Protein AF-A0A8B3LNL1-F1 (afdb_monomer_lite)

Radius of gyration: 15.03 Å; chains: 1; bounding box: 32×18×49 Å

Sequence (58 aa):
MTNTLKISLKPNEKIYINGAVIRVDRKVTVELMNDVQFLLESHVIQADDASTPLKQLY

pLDDT: mean 77.98, std 16.88, range [42.38, 95.38]

Structure (mmCIF, N/CA/C/O backbone):
data_AF-A0A8B3LNL1-F1
#
_entry.id   AF-A0A8B3LNL1-F1
#
loop_
_atom_site.group_PDB
_atom_site.id
_atom_site.type_symbol
_atom_site.label_atom_id
_atom_site.label_alt_id
_atom_site.label_comp_id
_atom_site.label_asym_id
_atom_site.label_entity_id
_atom_site.label_seq_id
_atom_site.pdbx_PDB_ins_code
_atom_site.Cartn_x
_atom_site.Cartn_y
_atom_site.Cartn_z
_atom_site.occupancy
_atom_site.B_iso_or_equiv
_atom_site.auth_seq_id
_atom_site.auth_comp_id
_atom_site.auth_asym_id
_atom_site.auth_atom_id
_atom_site.pdbx_PDB_model_num
ATOM 1 N N . MET A 1 1 ? 10.162 -4.010 23.626 1.00 43.12 1 MET A N 1
ATOM 2 C CA . MET A 1 1 ? 9.064 -3.322 22.919 1.00 43.12 1 MET A CA 1
ATOM 3 C C . MET A 1 1 ? 9.363 -3.435 21.439 1.00 43.12 1 MET A C 1
ATOM 5 O O . MET A 1 1 ? 10.291 -2.789 20.974 1.00 43.12 1 MET A O 1
ATOM 9 N N . THR A 1 2 ? 8.697 -4.349 20.741 1.00 53.41 2 THR A N 1
ATOM 10 C CA . THR A 1 2 ? 8.902 -4.562 19.304 1.00 53.41 2 THR A CA 1
ATOM 11 C C . THR A 1 2 ? 8.232 -3.397 18.588 1.00 53.41 2 THR A C 1
ATOM 13 O O . THR A 1 2 ? 7.023 -3.228 18.706 1.00 53.41 2 THR A O 1
ATOM 16 N N . ASN A 1 3 ? 9.014 -2.521 17.962 1.00 61.06 3 ASN A N 1
ATOM 17 C CA . ASN A 1 3 ? 8.480 -1.362 17.258 1.00 61.06 3 ASN A CA 1
ATOM 18 C C . ASN A 1 3 ? 7.838 -1.860 15.956 1.00 61.06 3 ASN A C 1
ATOM 20 O O . ASN A 1 3 ? 8.532 -2.069 14.966 1.00 61.06 3 ASN A O 1
ATOM 24 N N . THR A 1 4 ? 6.539 -2.151 15.984 1.00 71.62 4 THR A N 1
ATOM 25 C CA . THR A 1 4 ? 5.795 -2.617 14.814 1.00 71.62 4 THR A CA 1
ATOM 26 C C . THR A 1 4 ? 5.757 -1.513 13.762 1.00 71.62 4 THR A C 1
ATOM 28 O O . THR A 1 4 ? 5.333 -0.385 14.034 1.00 71.62 4 THR A O 1
ATOM 31 N N . LEU A 1 5 ? 6.201 -1.823 12.544 1.00 86.25 5 LEU A N 1
ATOM 32 C CA . LEU A 1 5 ? 6.212 -0.854 11.457 1.00 86.25 5 LEU A CA 1
ATOM 33 C C . LEU A 1 5 ? 4.779 -0.609 10.970 1.00 86.25 5 LEU A C 1
ATOM 35 O O . LEU A 1 5 ? 4.099 -1.530 10.516 1.00 86.25 5 LEU A O 1
ATOM 39 N N . LYS A 1 6 ? 4.330 0.646 11.053 1.00 89.75 6 LYS A N 1
ATOM 40 C CA . LYS A 1 6 ? 3.005 1.077 10.594 1.00 89.75 6 LYS A CA 1
ATOM 41 C C . LYS A 1 6 ? 3.127 1.860 9.299 1.00 89.75 6 LYS A C 1
ATOM 43 O O . LYS A 1 6 ? 3.794 2.891 9.248 1.00 89.75 6 LYS A O 1
ATOM 48 N N . ILE A 1 7 ? 2.438 1.392 8.267 1.00 89.81 7 ILE A N 1
ATOM 49 C CA . ILE A 1 7 ? 2.437 1.984 6.932 1.00 89.81 7 ILE A CA 1
ATOM 50 C C . ILE A 1 7 ? 1.033 2.492 6.642 1.00 89.81 7 ILE A C 1
ATOM 52 O O . ILE A 1 7 ? 0.057 1.761 6.779 1.00 89.81 7 ILE A O 1
ATOM 56 N N . SER A 1 8 ? 0.921 3.754 6.239 1.00 92.31 8 SER A N 1
ATOM 57 C CA . SER A 1 8 ? -0.353 4.322 5.798 1.00 92.31 8 SER A CA 1
ATOM 58 C C . SER A 1 8 ? -0.424 4.309 4.279 1.00 92.31 8 SER A C 1
ATOM 60 O O . SER A 1 8 ? 0.448 4.879 3.632 1.00 92.31 8 SER A O 1
ATOM 62 N N . LEU A 1 9 ? -1.476 3.699 3.740 1.00 92.56 9 LEU A N 1
ATOM 63 C CA . LEU A 1 9 ? -1.743 3.604 2.309 1.00 92.56 9 LEU A CA 1
ATOM 64 C C . LEU A 1 9 ? -2.948 4.475 1.954 1.00 92.56 9 LEU A C 1
ATOM 66 O O . LEU A 1 9 ? -3.942 4.518 2.686 1.00 92.56 9 LEU A O 1
ATOM 70 N N . LYS A 1 10 ? -2.859 5.188 0.836 1.00 93.38 10 LYS A N 1
ATOM 71 C CA . LYS A 1 10 ? -3.952 5.94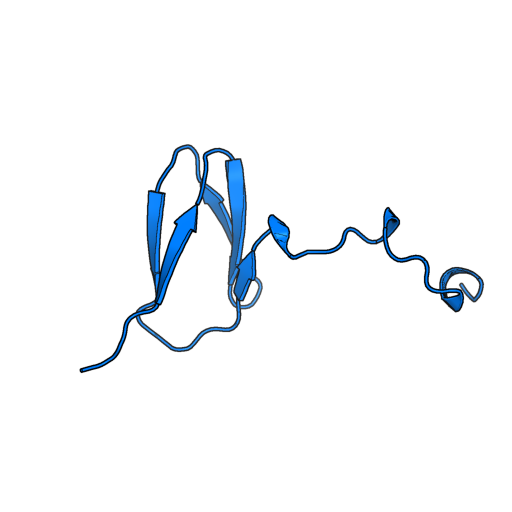8 0.227 1.00 93.38 10 LYS A CA 1
ATOM 72 C C . LYS A 1 10 ? -4.846 5.019 -0.608 1.00 93.38 10 LYS A C 1
ATOM 74 O O . LYS A 1 10 ? -4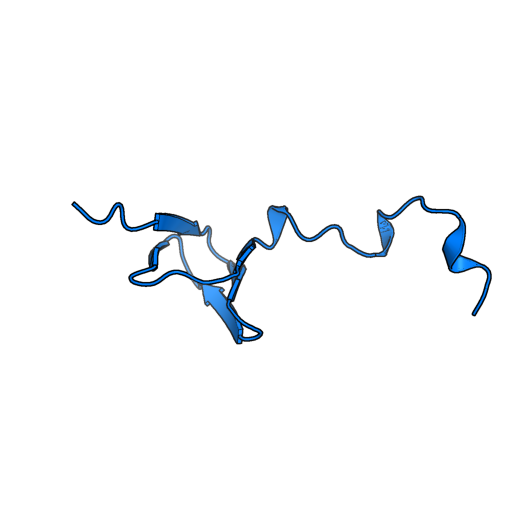.414 3.937 -0.995 1.00 93.38 10 LYS A O 1
ATOM 79 N N . PRO A 1 11 ? -6.089 5.430 -0.921 1.00 93.25 11 PRO A N 1
ATOM 80 C CA . PRO A 1 11 ? -6.944 4.673 -1.832 1.00 93.25 11 PRO A CA 1
ATOM 81 C C . PRO A 1 11 ? -6.224 4.354 -3.148 1.00 93.25 11 PRO A C 1
ATOM 83 O O . PRO A 1 11 ? -5.575 5.229 -3.719 1.00 93.25 11 PRO A O 1
ATOM 86 N N .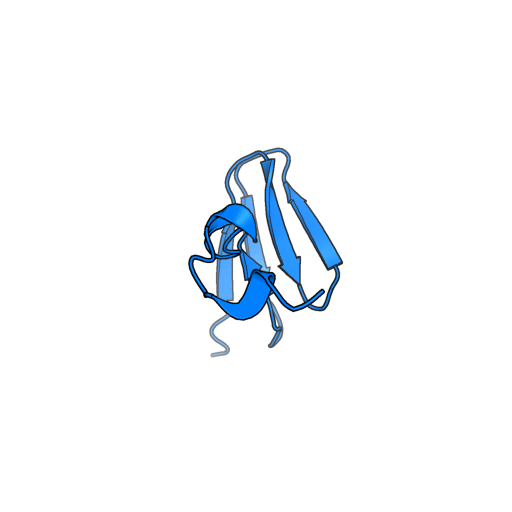 ASN A 1 12 ? -6.385 3.124 -3.635 1.00 90.88 12 ASN A N 1
ATOM 87 C CA . ASN A 1 12 ? -5.759 2.569 -4.839 1.00 90.88 12 ASN A CA 1
ATOM 88 C C . ASN A 1 12 ? -4.233 2.396 -4.799 1.00 90.88 12 ASN A C 1
ATOM 90 O O . ASN A 1 12 ? -3.679 1.894 -5.779 1.00 90.88 12 ASN A O 1
ATOM 94 N N . GLU A 1 13 ? -3.576 2.742 -3.692 1.00 91.69 13 GLU A N 1
ATOM 95 C CA . GLU A 1 13 ? -2.139 2.548 -3.520 1.00 91.69 13 GLU A CA 1
ATOM 96 C C . GLU A 1 13 ? -1.810 1.062 -3.357 1.00 91.69 13 GLU A C 1
ATOM 98 O O . GLU A 1 13 ? -2.571 0.295 -2.745 1.00 91.69 13 GLU A O 1
ATOM 103 N N . LYS A 1 14 ? -0.673 0.656 -3.928 1.00 90.69 14 LYS A N 1
ATOM 104 C CA . LYS A 1 14 ? -0.152 -0.701 -3.787 1.00 90.69 14 LYS A CA 1
ATOM 105 C C . LYS A 1 14 ? 1.021 -0.777 -2.819 1.00 90.69 14 LYS A C 1
ATOM 107 O O . LYS A 1 14 ? 1.912 0.072 -2.806 1.00 90.69 14 LYS A O 1
ATOM 112 N N . ILE A 1 15 ? 1.057 -1.877 -2.079 1.00 91.31 15 ILE A N 1
ATOM 113 C CA . ILE A 1 15 ? 2.233 -2.335 -1.349 1.00 91.31 15 ILE A CA 1
ATOM 114 C C . ILE A 1 15 ? 2.610 -3.730 -1.840 1.00 91.31 15 ILE A C 1
ATOM 116 O O . ILE A 1 15 ? 1.755 -4.598 -2.033 1.00 91.31 15 ILE A O 1
ATOM 120 N N . TYR A 1 16 ? 3.903 -3.929 -2.055 1.00 91.38 16 TYR A N 1
ATOM 121 C CA . TYR A 1 16 ? 4.487 -5.211 -2.413 1.00 91.38 16 TYR A CA 1
ATOM 122 C C . TY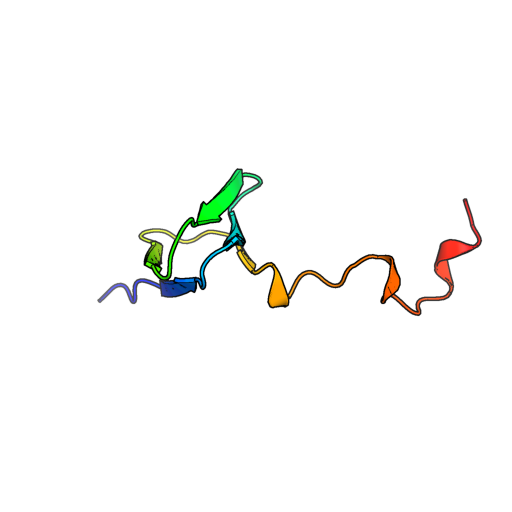R A 1 16 ? 5.156 -5.775 -1.164 1.00 91.38 16 TYR A C 1
ATOM 124 O O . TYR A 1 16 ? 5.988 -5.086 -0.587 1.00 91.38 16 TYR A O 1
ATOM 132 N N . ILE A 1 17 ? 4.808 -6.987 -0.731 1.00 91.38 17 ILE A N 1
ATOM 133 C CA . ILE A 1 17 ? 5.369 -7.619 0.477 1.00 91.38 17 ILE A CA 1
ATOM 134 C C . ILE A 1 17 ? 5.791 -9.042 0.126 1.00 91.38 17 ILE A C 1
ATOM 136 O O . ILE A 1 17 ? 4.940 -9.850 -0.235 1.00 91.38 17 ILE A O 1
ATOM 140 N N . ASN A 1 18 ? 7.086 -9.363 0.219 1.00 87.31 18 ASN A N 1
ATOM 141 C CA . ASN A 1 18 ? 7.632 -10.698 -0.086 1.00 87.31 18 ASN A CA 1
ATOM 142 C C . ASN A 1 18 ? 7.153 -11.303 -1.436 1.00 87.31 18 ASN A C 1
ATOM 144 O O . ASN A 1 18 ? 7.052 -12.518 -1.571 1.00 87.31 18 ASN A O 1
ATOM 148 N N . GLY A 1 19 ? 6.818 -10.465 -2.427 1.00 84.88 19 GLY A N 1
ATOM 149 C CA . GLY A 1 19 ? 6.279 -10.884 -3.732 1.00 84.88 19 GLY A CA 1
ATOM 150 C C . GLY A 1 19 ? 4.748 -10.882 -3.853 1.00 84.88 19 GLY A C 1
ATOM 151 O O . GLY A 1 19 ? 4.231 -10.972 -4.964 1.00 84.88 19 GLY A O 1
ATOM 152 N N . ALA A 1 20 ? 4.008 -10.713 -2.755 1.00 88.25 20 ALA A N 1
ATOM 153 C CA . ALA A 1 20 ? 2.570 -10.461 -2.792 1.00 88.25 20 ALA A CA 1
ATOM 154 C C . ALA A 1 20 ? 2.283 -8.994 -3.137 1.00 88.25 20 ALA A C 1
ATOM 156 O O . ALA A 1 20 ? 2.992 -8.096 -2.683 1.00 88.25 20 ALA A O 1
ATOM 157 N N . VAL A 1 21 ? 1.217 -8.749 -3.902 1.00 91.00 21 VAL A N 1
ATOM 158 C CA . VAL A 1 21 ? 0.754 -7.400 -4.258 1.00 91.00 21 VAL A CA 1
ATOM 159 C C . VAL A 1 21 ? -0.575 -7.137 -3.571 1.00 91.00 21 VAL A C 1
ATOM 161 O O . VAL A 1 21 ? -1.552 -7.845 -3.812 1.00 91.00 21 VAL A O 1
ATOM 164 N N . ILE A 1 22 ? -0.624 -6.102 -2.737 1.00 91.75 22 ILE A N 1
ATOM 165 C CA . ILE A 1 22 ? -1.826 -5.706 -2.006 1.00 91.75 22 ILE A CA 1
ATOM 166 C C . ILE A 1 22 ? -2.222 -4.311 -2.478 1.00 91.75 22 ILE A C 1
ATOM 168 O O . ILE A 1 22 ? -1.421 -3.382 -2.405 1.00 91.75 22 ILE A O 1
ATOM 172 N N . ARG A 1 23 ? -3.463 -4.162 -2.950 1.00 93.06 23 ARG A N 1
ATOM 173 C CA . ARG A 1 23 ? -4.086 -2.869 -3.257 1.00 93.06 23 ARG A CA 1
ATOM 174 C C . ARG A 1 23 ? -5.200 -2.609 -2.256 1.00 93.06 23 ARG A C 1
ATOM 176 O O . ARG A 1 23 ? -5.986 -3.508 -1.966 1.00 93.06 23 ARG A O 1
ATOM 183 N N . VAL A 1 24 ? -5.297 -1.371 -1.791 1.00 93.00 24 VAL A N 1
ATOM 184 C CA . VAL A 1 24 ? -6.347 -0.945 -0.860 1.00 93.00 24 VAL A CA 1
ATOM 185 C C . VAL A 1 24 ? -7.425 -0.134 -1.581 1.00 93.00 24 VAL A C 1
ATOM 187 O O . VAL A 1 24 ? -7.135 0.631 -2.499 1.00 93.00 24 VAL A O 1
ATOM 190 N N . ASP A 1 25 ? -8.685 -0.308 -1.182 1.00 94.56 25 ASP A N 1
ATOM 191 C CA . ASP A 1 25 ? -9.844 0.410 -1.740 1.00 94.56 25 ASP A CA 1
ATOM 192 C C . ASP A 1 25 ? -9.980 1.833 -1.173 1.00 94.56 25 ASP A C 1
ATOM 194 O O . ASP A 1 25 ? -10.509 2.735 -1.821 1.00 94.56 25 ASP A O 1
ATOM 198 N N . ARG A 1 26 ? -9.476 2.043 0.046 1.00 94.25 26 ARG A N 1
ATOM 199 C CA . ARG A 1 26 ? -9.586 3.281 0.818 1.00 94.25 26 ARG A CA 1
ATOM 200 C C . ARG A 1 26 ? -8.297 3.563 1.590 1.00 94.25 26 ARG A C 1
ATOM 202 O O . ARG A 1 26 ? -7.380 2.748 1.612 1.00 94.25 26 ARG A O 1
ATOM 209 N N . LYS A 1 27 ? -8.242 4.710 2.273 1.00 94.50 27 LYS A N 1
ATOM 210 C CA . LYS A 1 27 ? -7.127 5.028 3.171 1.00 94.50 27 LYS A CA 1
ATOM 211 C C . LYS A 1 27 ? -7.117 4.063 4.359 1.00 94.50 27 LYS A C 1
ATOM 213 O O . LYS A 1 27 ? -8.083 4.036 5.120 1.00 94.50 27 LYS A O 1
ATOM 218 N N . VAL A 1 28 ? -6.030 3.320 4.537 1.00 95.38 28 VAL A N 1
ATOM 219 C CA . VAL A 1 28 ? -5.865 2.362 5.640 1.00 95.38 28 VAL A CA 1
ATOM 220 C C . VAL A 1 28 ? -4.460 2.439 6.225 1.00 95.38 28 VAL A C 1
ATOM 222 O O . VAL A 1 28 ? -3.525 2.904 5.574 1.00 95.38 28 VAL A O 1
ATOM 225 N N . THR A 1 29 ? -4.310 1.963 7.457 1.00 93.62 29 THR A N 1
ATOM 226 C CA . THR A 1 29 ? -3.006 1.773 8.094 1.00 93.62 29 THR A CA 1
ATOM 227 C C . THR A 1 29 ? -2.781 0.282 8.293 1.00 93.62 29 THR A C 1
ATOM 229 O O . THR A 1 29 ? -3.603 -0.388 8.914 1.00 93.62 29 THR A O 1
ATOM 232 N N . VAL A 1 30 ? -1.681 -0.228 7.748 1.00 90.62 30 VAL A N 1
ATOM 233 C CA . VAL A 1 30 ? -1.259 -1.625 7.856 1.00 90.62 30 VAL A CA 1
ATOM 234 C C . VAL A 1 30 ? -0.112 -1.702 8.854 1.00 90.62 30 VAL A C 1
ATOM 236 O O . VAL A 1 30 ? 0.836 -0.920 8.778 1.00 90.62 30 VAL A O 1
ATOM 239 N N . GLU A 1 31 ? -0.204 -2.635 9.793 1.00 91.31 31 GLU A N 1
ATOM 240 C CA . GLU A 1 31 ? 0.833 -2.903 10.786 1.00 91.31 31 GLU A CA 1
ATOM 241 C C . GLU A 1 31 ? 1.538 -4.216 10.441 1.00 91.31 31 GLU A C 1
ATOM 243 O O . GLU A 1 31 ? 0.905 -5.267 10.338 1.00 91.31 31 GLU A O 1
ATOM 248 N N . LEU A 1 32 ? 2.851 -4.146 10.228 1.00 89.19 32 LEU A N 1
ATOM 249 C CA . LEU A 1 32 ? 3.675 -5.303 9.901 1.00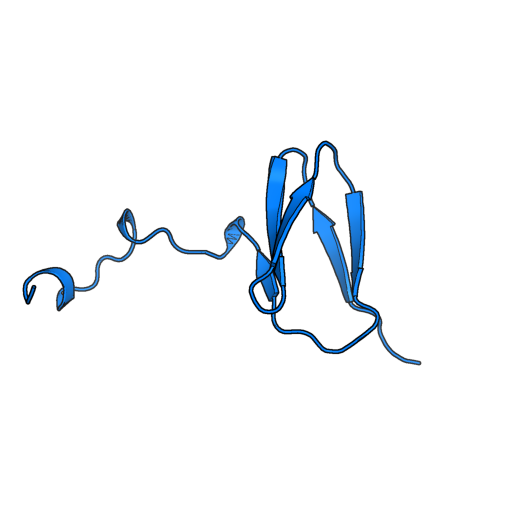 89.19 32 LEU A CA 1
ATOM 250 C C . LEU A 1 32 ? 4.206 -5.912 11.194 1.00 89.19 32 LEU A C 1
ATOM 252 O O . LEU A 1 32 ? 5.090 -5.354 11.841 1.00 89.19 32 LEU A O 1
ATOM 256 N N . MET A 1 33 ? 3.633 -7.053 11.574 1.00 88.38 33 MET A N 1
ATOM 257 C CA . MET A 1 33 ? 3.917 -7.735 12.843 1.00 88.38 33 MET A CA 1
ATOM 258 C C . MET A 1 33 ? 5.227 -8.531 12.842 1.00 88.38 33 MET A C 1
ATOM 260 O O . MET A 1 33 ? 5.622 -9.067 13.876 1.00 88.38 33 MET A O 1
ATOM 264 N N . ASN A 1 34 ? 5.889 -8.630 11.694 1.00 86.94 34 ASN A N 1
ATOM 265 C CA . ASN A 1 34 ? 7.142 -9.342 11.519 1.00 86.94 34 ASN A CA 1
ATOM 266 C C . ASN A 1 34 ? 8.068 -8.569 10.580 1.00 86.94 34 ASN A C 1
ATOM 268 O O . ASN A 1 34 ? 7.617 -7.736 9.790 1.00 86.94 34 ASN A O 1
ATOM 272 N N . ASP A 1 35 ? 9.355 -8.898 10.634 1.00 84.31 35 ASP A N 1
ATOM 273 C CA . ASP A 1 35 ? 10.325 -8.363 9.689 1.00 84.31 35 ASP A CA 1
ATOM 274 C C . ASP A 1 35 ? 10.008 -8.900 8.287 1.00 84.31 35 ASP A C 1
ATOM 276 O O . ASP A 1 35 ? 9.978 -10.112 8.051 1.00 84.31 35 ASP A O 1
ATOM 280 N N . VAL A 1 36 ? 9.713 -7.987 7.361 1.00 85.94 36 VAL A N 1
ATOM 281 C CA . VAL A 1 36 ? 9.424 -8.279 5.952 1.00 85.94 36 VAL A CA 1
ATOM 282 C C . VAL A 1 36 ? 10.165 -7.312 5.051 1.00 85.94 36 VAL A C 1
ATOM 284 O O . VAL A 1 36 ? 10.386 -6.153 5.405 1.00 85.94 36 VAL A O 1
ATOM 287 N N . GLN A 1 37 ? 10.478 -7.770 3.843 1.00 87.00 37 GLN A N 1
ATOM 288 C CA . GLN A 1 37 ? 10.859 -6.870 2.767 1.00 87.00 37 GLN A CA 1
ATOM 289 C C . GLN A 1 37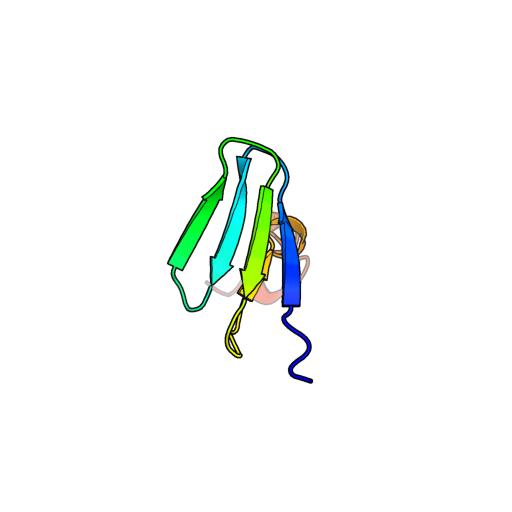 ? 9.596 -6.397 2.057 1.00 87.00 37 GLN A C 1
ATOM 291 O O . GLN A 1 37 ? 8.757 -7.200 1.635 1.00 87.00 37 GLN A O 1
ATOM 296 N N . PHE A 1 38 ? 9.464 -5.082 1.929 1.00 88.75 38 PHE A N 1
ATOM 297 C CA . PHE A 1 38 ? 8.340 -4.472 1.245 1.00 88.75 38 PHE A CA 1
ATOM 298 C C . PHE A 1 38 ? 8.789 -3.323 0.343 1.00 88.75 38 PHE A C 1
ATOM 300 O O . PHE A 1 38 ? 9.831 -2.707 0.565 1.00 88.75 38 PHE A O 1
ATOM 307 N N . LEU A 1 39 ? 7.976 -3.026 -0.666 1.00 87.38 39 LEU A N 1
ATOM 308 C CA . LEU A 1 39 ? 8.114 -1.859 -1.528 1.00 87.38 39 LEU A CA 1
ATOM 309 C C . LEU A 1 39 ? 6.777 -1.122 -1.563 1.00 87.38 39 LEU A C 1
ATOM 311 O O . LEU A 1 39 ? 5.720 -1.737 -1.715 1.00 87.38 39 LEU A O 1
ATOM 315 N N . LEU A 1 40 ? 6.827 0.198 -1.434 1.00 84.50 40 LEU A N 1
ATOM 316 C CA . LEU A 1 40 ? 5.674 1.058 -1.686 1.00 84.50 40 LEU A CA 1
ATOM 317 C C . LEU A 1 40 ? 5.635 1.408 -3.165 1.00 84.50 40 LEU A C 1
ATOM 319 O O . LEU A 1 40 ? 6.685 1.660 -3.754 1.00 84.50 40 LEU A O 1
ATOM 323 N N . GLU A 1 41 ? 4.440 1.475 -3.750 1.00 78.50 41 GLU A N 1
ATOM 324 C CA . GLU A 1 41 ? 4.263 1.901 -5.142 1.00 78.50 41 GLU A CA 1
ATOM 325 C C . GLU A 1 41 ? 4.949 3.244 -5.427 1.00 78.50 41 GLU A C 1
ATOM 327 O O . GLU A 1 41 ? 5.555 3.398 -6.481 1.00 78.50 41 GLU A O 1
ATOM 332 N N . SER A 1 42 ? 4.964 4.168 -4.458 1.00 70.69 42 SER A N 1
ATOM 333 C CA . SER A 1 42 ? 5.646 5.465 -4.565 1.00 70.69 42 SER A CA 1
ATOM 334 C C . SER A 1 42 ? 7.169 5.388 -4.721 1.00 70.69 42 SER A C 1
ATOM 336 O O . SER A 1 42 ? 7.778 6.356 -5.164 1.00 70.69 42 SER A O 1
ATOM 338 N N . HIS A 1 43 ? 7.801 4.284 -4.315 1.00 67.19 43 HIS A N 1
ATOM 339 C CA . HIS A 1 43 ? 9.254 4.086 -4.384 1.00 67.19 43 HIS A CA 1
ATOM 340 C C . HIS A 1 43 ? 9.670 3.112 -5.489 1.00 67.19 43 HIS A C 1
ATOM 342 O O . HIS A 1 43 ? 10.863 2.917 -5.718 1.00 67.19 43 HIS A O 1
ATOM 348 N N . VAL A 1 44 ? 8.707 2.497 -6.181 1.00 66.38 44 VAL A N 1
ATOM 349 C CA . VAL A 1 44 ? 8.995 1.702 -7.372 1.00 66.38 44 VAL A CA 1
ATOM 350 C C . VAL A 1 44 ? 9.203 2.678 -8.525 1.00 66.38 44 VAL A C 1
ATOM 352 O O . VAL A 1 44 ? 8.245 3.175 -9.113 1.00 66.38 44 VAL A O 1
ATOM 355 N N . ILE A 1 45 ? 10.468 2.964 -8.840 1.00 60.22 45 ILE A N 1
ATOM 356 C CA . ILE A 1 45 ? 10.834 3.680 -10.065 1.00 60.22 45 ILE A CA 1
ATOM 357 C C . ILE A 1 45 ? 10.311 2.846 -11.234 1.00 60.22 45 ILE A C 1
ATOM 359 O O . ILE A 1 45 ? 10.704 1.689 -11.409 1.00 60.22 45 ILE A O 1
ATOM 363 N N . GLN A 1 46 ? 9.385 3.407 -12.009 1.00 59.81 46 GLN A N 1
ATOM 364 C CA . GLN A 1 46 ? 8.938 2.761 -13.235 1.00 59.81 46 GLN A CA 1
ATOM 365 C C . GLN A 1 46 ? 10.120 2.696 -14.196 1.00 59.81 46 GLN A C 1
ATOM 367 O O . GLN A 1 46 ? 10.904 3.639 -14.289 1.00 59.81 46 GLN A O 1
ATOM 372 N N . ALA A 1 47 ? 10.258 1.583 -14.916 1.00 57.47 47 ALA A N 1
ATOM 373 C CA . ALA A 1 47 ? 11.373 1.373 -15.834 1.00 57.47 47 ALA A CA 1
ATOM 374 C C . ALA A 1 47 ? 11.533 2.519 -16.851 1.00 57.47 47 ALA A C 1
ATOM 376 O O . ALA A 1 47 ? 12.631 2.717 -17.363 1.00 57.47 47 ALA A O 1
ATOM 377 N N . ASP A 1 48 ? 10.474 3.276 -17.140 1.00 56.56 48 ASP A N 1
ATOM 378 C CA . ASP A 1 48 ? 10.483 4.445 -18.025 1.00 56.56 48 ASP A CA 1
ATOM 379 C C . ASP A 1 48 ? 11.212 5.680 -17.470 1.00 56.56 48 ASP A C 1
ATOM 381 O O . ASP A 1 48 ? 11.670 6.494 -18.263 1.00 56.56 48 ASP A O 1
ATOM 385 N N . ASP A 1 49 ? 11.417 5.782 -16.153 1.00 53.34 49 ASP A N 1
ATOM 386 C CA . ASP A 1 49 ? 12.154 6.888 -15.507 1.00 53.34 49 ASP A CA 1
ATOM 387 C C . ASP A 1 49 ? 13.617 6.512 -15.180 1.00 53.34 49 ASP A C 1
ATOM 389 O O . ASP A 1 49 ? 14.408 7.305 -14.666 1.00 53.34 49 ASP A O 1
ATOM 393 N N . ALA A 1 50 ? 14.017 5.273 -15.490 1.00 51.31 50 ALA A N 1
ATOM 394 C CA . ALA A 1 50 ? 15.396 4.826 -15.362 1.00 51.31 50 ALA A CA 1
ATOM 395 C C . ALA A 1 50 ? 16.222 5.352 -16.549 1.00 51.31 50 ALA A C 1
ATOM 397 O O . ALA A 1 50 ? 16.316 4.712 -17.597 1.00 51.31 50 ALA A O 1
ATOM 398 N N . SER A 1 51 ? 16.861 6.511 -16.379 1.00 56.78 51 SER A N 1
ATOM 399 C CA . SER A 1 51 ? 17.749 7.137 -17.372 1.00 56.78 51 SER A CA 1
ATOM 400 C C . SER A 1 51 ? 19.122 6.448 -17.498 1.00 56.78 51 SER A C 1
ATOM 402 O O . SER A 1 51 ? 20.124 7.101 -17.800 1.00 56.78 51 SER A O 1
ATOM 404 N N . THR A 1 52 ? 19.220 5.147 -17.208 1.00 62.00 52 THR A N 1
ATOM 405 C CA . THR A 1 52 ? 20.494 4.424 -17.276 1.00 62.00 52 THR A CA 1
ATOM 406 C C . THR A 1 52 ? 20.758 3.942 -18.713 1.00 62.00 52 THR A C 1
ATOM 408 O O . THR A 1 52 ? 19.864 3.379 -19.348 1.00 62.00 52 THR A O 1
ATOM 411 N N . PRO A 1 53 ? 21.981 4.107 -19.257 1.00 57.31 53 PRO A N 1
ATOM 412 C CA . PRO A 1 53 ? 22.306 3.749 -20.649 1.00 57.31 53 PRO A CA 1
ATOM 413 C C . PRO A 1 53 ? 22.175 2.256 -21.010 1.00 57.31 53 PRO A C 1
ATOM 415 O O . PRO A 1 53 ? 22.348 1.885 -22.166 1.00 57.31 53 PRO A O 1
ATOM 418 N N . LEU A 1 54 ? 21.887 1.377 -20.045 1.00 58.44 54 LEU A N 1
ATOM 419 C CA . LEU A 1 54 ? 21.913 -0.081 -20.215 1.00 58.44 54 LEU A CA 1
ATOM 420 C C . LEU A 1 54 ? 20.703 -0.664 -20.971 1.00 58.44 54 LEU A C 1
ATOM 422 O O . LEU A 1 54 ? 20.658 -1.870 -21.190 1.00 58.44 54 LEU A O 1
ATOM 426 N N . LYS A 1 55 ? 19.746 0.161 -21.420 1.00 50.59 55 LYS A N 1
ATOM 427 C CA . LYS A 1 55 ? 18.600 -0.290 -22.235 1.00 50.59 55 LYS A CA 1
ATOM 428 C C . LYS A 1 55 ? 18.932 -0.618 -23.703 1.00 50.59 55 LYS A C 1
ATOM 430 O O . LYS A 1 55 ? 18.060 -1.129 -24.390 1.00 50.59 55 LYS A O 1
ATOM 435 N N . GLN A 1 56 ? 20.143 -0.347 -24.202 1.00 47.59 56 GLN A N 1
ATOM 436 C CA . GLN A 1 56 ? 20.498 -0.573 -25.619 1.00 47.59 56 GLN A CA 1
ATOM 437 C C . GLN A 1 56 ? 21.133 -1.944 -25.930 1.00 47.59 56 GLN A C 1
ATOM 439 O O . GLN A 1 56 ? 21.564 -2.155 -27.060 1.00 47.59 56 GLN A O 1
ATOM 444 N N . LEU A 1 57 ? 21.225 -2.863 -24.960 1.00 46.41 57 LEU A N 1
ATOM 445 C CA . LEU A 1 57 ? 21.895 -4.163 -25.153 1.00 46.41 57 LEU A CA 1
ATOM 446 C C . LEU A 1 57 ? 20.952 -5.382 -25.156 1.00 46.41 57 LEU A C 1
ATOM 448 O O . LEU A 1 57 ? 21.414 -6.501 -24.951 1.00 46.41 57 LEU A O 1
ATOM 452 N N . TYR A 1 58 ? 19.656 -5.183 -25.392 1.00 42.38 58 TYR A N 1
ATOM 453 C CA . TYR A 1 58 ? 18.730 -6.271 -25.725 1.00 42.38 58 TYR A CA 1
ATOM 454 C C . TYR A 1 58 ? 18.129 -6.051 -27.107 1.00 42.38 58 TYR A C 1
ATOM 456 O O . TYR A 1 58 ? 17.624 -4.930 -27.343 1.00 42.38 58 TYR A O 1
#

Secondary structure (DSSP, 8-state):
----EEEEE-TT-EEEETTEEEE-SS-EEEEE-S---EEEGGG---GGG---GGGG--

Foldseek 3Di:
DPPWDKDWDAAQWWKAWPNDIDHHRHTDIDTHPDDTDMDTPVRPDDPVNPPDPPPPPD